Protein AF-A0A1C0S8A6-F1 (afdb_monomer)

Secondary structure (DSSP, 8-state):
--------PPPHHHHHHHHHHHHHHHHIIIIIHHHHHHS---HHHHHHHHHHHHHHHHHHHHHHHHHHHS-PPTTHHHHHHHHHTSTTHHHHHTHHHHH---

pLDDT: mean 88.94, std 15.55, range [37.69, 98.25]

Sequence (102 aa):
MSEQETRHQVSRLLRIAAIGEGTTLLLLVFVGVPLKHGFGIAEVTRWLGPLHGLAFLTYIWAVINELALRDQPRGWAGKAVLFSFLPGGTFWYFRRSITSGR

Mean predicted aligned error: 5.79 Å

Foldseek 3Di:
DDPPDPPLQQDPQLLVLLCQLLVLLLCCVVPQVCCCPVVVPNPSNVVSVVSNVVSLVSNLVSLVVRVVPDDDDPCLSVQCNVLSVPNCSSCVSCVPNNPPPD

Radius of gyration: 15.94 Å; Cα contacts (8 Å, |Δi|>4): 88; chains: 1; bounding box: 35×27×55 Å

Solvent-accessible surface area (backbone atoms only — not comparable to full-atom values): 5686 Å² total; per-residue (Å²): 132,84,83,74,72,83,70,84,71,68,53,71,65,36,45,53,23,42,50,48,23,34,49,32,44,38,44,34,60,75,46,17,48,49,33,32,74,76,68,67,43,49,66,56,34,67,54,35,50,60,52,25,51,53,27,43,53,51,25,51,52,29,51,52,51,47,56,74,76,39,97,65,63,91,62,47,65,59,47,55,56,58,26,59,76,38,81,54,27,33,50,65,77,37,45,72,62,62,69,63,81,124

Structure (mmCIF, N/CA/C/O backbone):
data_AF-A0A1C0S8A6-F1
#
_entry.id   AF-A0A1C0S8A6-F1
#
loop_
_atom_site.group_PDB
_atom_site.id
_atom_site.type_symbol
_atom_site.label_atom_id
_atom_site.label_alt_id
_atom_site.label_comp_id
_atom_site.label_asym_id
_atom_site.label_entity_id
_atom_site.label_seq_id
_atom_site.pdbx_PDB_ins_code
_atom_site.Cartn_x
_atom_site.Cartn_y
_atom_site.Cartn_z
_atom_site.occupancy
_atom_site.B_iso_or_equiv
_atom_site.auth_seq_id
_atom_site.auth_comp_id
_atom_site.auth_asym_id
_atom_site.auth_atom_id
_atom_site.pdbx_PDB_model_num
ATOM 1 N N . MET A 1 1 ? 7.719 -16.551 -37.059 1.00 42.16 1 MET A N 1
ATOM 2 C CA . MET A 1 1 ? 8.567 -16.460 -35.853 1.00 42.16 1 MET A CA 1
ATOM 3 C C . MET A 1 1 ? 7.757 -15.674 -34.841 1.00 42.16 1 MET A C 1
ATOM 5 O O . MET A 1 1 ? 7.497 -14.510 -35.091 1.00 42.16 1 MET A O 1
ATOM 9 N N . SER A 1 2 ? 7.184 -16.356 -33.846 1.00 41.69 2 SER A N 1
ATOM 10 C CA . SER A 1 2 ? 6.205 -15.767 -32.925 1.00 41.69 2 SER A CA 1
ATOM 11 C C . SER A 1 2 ? 6.831 -14.576 -32.209 1.00 41.69 2 SER A C 1
ATOM 13 O O . SER A 1 2 ? 7.749 -14.763 -31.415 1.00 41.69 2 SER A O 1
ATOM 15 N N . GLU A 1 3 ? 6.311 -13.381 -32.473 1.00 47.44 3 GLU A N 1
ATOM 16 C CA . GLU A 1 3 ? 6.444 -12.206 -31.616 1.00 47.44 3 GLU A CA 1
ATOM 17 C C . GLU A 1 3 ? 5.771 -12.550 -30.284 1.00 47.44 3 GLU A C 1
ATOM 19 O O . GLU A 1 3 ? 4.596 -12.277 -30.059 1.00 47.44 3 GLU A O 1
ATOM 24 N N . GLN A 1 4 ? 6.482 -13.300 -29.443 1.00 43.41 4 GLN A N 1
ATOM 25 C CA . GLN A 1 4 ? 6.089 -13.606 -28.076 1.00 43.41 4 GLN A CA 1
ATOM 26 C C . GLN A 1 4 ? 6.116 -12.283 -27.315 1.00 43.41 4 GLN A C 1
ATOM 28 O O . GLN A 1 4 ? 7.132 -11.900 -26.745 1.00 43.41 4 GLN A O 1
ATOM 33 N N . GLU A 1 5 ? 5.004 -11.561 -27.432 1.00 43.72 5 GLU A N 1
ATOM 34 C CA . GLU A 1 5 ? 4.435 -10.596 -26.505 1.00 43.72 5 GLU A CA 1
ATOM 35 C C . GLU A 1 5 ? 5.258 -10.552 -25.210 1.00 43.72 5 GLU A C 1
ATOM 37 O O . GLU A 1 5 ? 5.092 -11.406 -24.336 1.00 43.72 5 GLU A O 1
ATOM 42 N N . THR A 1 6 ? 6.202 -9.606 -25.113 1.00 45.25 6 THR A N 1
ATOM 43 C CA . THR A 1 6 ? 7.037 -9.392 -23.923 1.00 45.25 6 THR A CA 1
ATOM 44 C C . THR A 1 6 ? 6.126 -8.931 -22.799 1.00 45.25 6 THR A C 1
ATOM 46 O O . THR A 1 6 ? 5.974 -7.746 -22.502 1.00 45.25 6 THR A O 1
ATOM 49 N N . ARG A 1 7 ? 5.420 -9.885 -22.205 1.00 51.97 7 ARG A N 1
ATOM 50 C CA . ARG A 1 7 ? 4.499 -9.670 -21.113 1.00 51.97 7 ARG A CA 1
ATOM 51 C C . ARG A 1 7 ? 5.387 -9.346 -19.936 1.00 51.97 7 ARG A C 1
ATOM 53 O O . ARG A 1 7 ? 5.936 -10.250 -19.312 1.00 51.97 7 ARG A O 1
ATOM 60 N N . HIS A 1 8 ? 5.579 -8.056 -19.681 1.00 55.88 8 HIS A N 1
ATOM 61 C CA . HIS A 1 8 ? 6.372 -7.590 -18.553 1.00 55.88 8 HIS A CA 1
ATOM 62 C C . HIS A 1 8 ? 5.616 -7.926 -17.269 1.00 55.88 8 HIS A C 1
ATOM 64 O O . HIS A 1 8 ? 4.837 -7.139 -16.733 1.00 55.88 8 HIS A O 1
ATOM 70 N N . GLN A 1 9 ? 5.707 -9.190 -16.863 1.00 74.31 9 GLN A N 1
ATOM 71 C CA . GLN A 1 9 ? 5.056 -9.683 -15.669 1.00 74.31 9 GLN A CA 1
ATOM 72 C C . GLN A 1 9 ? 5.818 -9.120 -14.483 1.00 74.31 9 GLN A C 1
ATOM 74 O O . GLN A 1 9 ? 7.006 -9.403 -14.323 1.00 74.31 9 GLN A O 1
ATOM 79 N N . VAL A 1 10 ? 5.122 -8.336 -13.664 1.00 85.88 10 VAL A N 1
ATOM 80 C CA . VAL A 1 10 ? 5.704 -7.793 -12.441 1.00 85.88 10 VAL A CA 1
ATOM 81 C C . VAL A 1 10 ? 6.067 -8.922 -11.476 1.00 85.88 10 VAL A C 1
ATOM 83 O O . VAL A 1 10 ? 5.394 -9.962 -11.452 1.00 85.88 10 VAL A O 1
ATOM 86 N N . SER A 1 11 ? 7.118 -8.743 -10.678 1.00 91.69 11 SER A N 1
ATOM 87 C CA . SER A 1 11 ? 7.584 -9.790 -9.765 1.00 91.69 11 SER A CA 1
ATOM 88 C C . SER A 1 11 ? 6.500 -10.270 -8.795 1.00 91.69 11 SER A C 1
ATOM 90 O O . SER A 1 11 ? 5.597 -9.536 -8.384 1.00 91.69 11 SER A O 1
ATOM 92 N N . ARG A 1 12 ? 6.605 -11.538 -8.375 1.00 91.19 12 ARG A N 1
ATOM 93 C CA . ARG A 1 12 ? 5.701 -12.121 -7.370 1.00 91.19 12 ARG A CA 1
ATOM 94 C C . ARG A 1 12 ? 5.732 -11.336 -6.058 1.00 91.19 12 ARG A C 1
ATOM 96 O O . ARG A 1 12 ? 4.682 -11.148 -5.451 1.00 91.19 12 ARG A O 1
ATOM 103 N N . LEU A 1 13 ? 6.914 -10.863 -5.663 1.00 93.00 13 LEU A N 1
ATOM 104 C CA . LEU A 1 13 ? 7.099 -10.012 -4.492 1.00 93.00 13 LEU A CA 1
ATOM 105 C C . LEU A 1 13 ? 6.264 -8.733 -4.612 1.00 93.00 13 LEU A C 1
ATOM 107 O O . LEU A 1 13 ? 5.464 -8.453 -3.722 1.00 93.00 13 LEU A O 1
ATOM 111 N N . LEU A 1 14 ? 6.384 -8.011 -5.731 1.00 95.00 14 LEU A N 1
ATOM 112 C CA . LEU A 1 14 ? 5.611 -6.795 -5.962 1.00 95.00 14 LEU A CA 1
ATOM 113 C C . LEU A 1 14 ? 4.104 -7.065 -5.993 1.00 95.00 14 LEU A C 1
ATOM 115 O O . LEU A 1 14 ? 3.346 -6.292 -5.421 1.00 95.00 14 LEU A O 1
ATOM 119 N N . ARG A 1 15 ? 3.651 -8.180 -6.580 1.00 94.06 15 ARG A N 1
ATOM 120 C CA . ARG A 1 15 ? 2.222 -8.555 -6.555 1.00 94.06 15 ARG A CA 1
ATOM 121 C C . ARG A 1 15 ? 1.707 -8.731 -5.130 1.00 94.06 15 ARG A C 1
ATOM 123 O O . ARG A 1 15 ? 0.659 -8.189 -4.799 1.00 94.06 15 ARG A O 1
ATOM 130 N N . ILE A 1 16 ? 2.428 -9.483 -4.299 1.00 95.38 16 ILE A N 1
ATOM 131 C CA . ILE A 1 16 ? 2.027 -9.738 -2.909 1.00 95.38 16 ILE A CA 1
ATOM 132 C C . ILE A 1 16 ? 2.040 -8.432 -2.111 1.00 95.38 16 ILE A C 1
ATOM 134 O O . ILE A 1 16 ? 1.069 -8.133 -1.418 1.00 95.38 16 ILE A O 1
ATOM 138 N N . ALA A 1 17 ? 3.099 -7.633 -2.252 1.00 96.88 17 ALA A N 1
ATOM 139 C CA . ALA A 1 17 ? 3.229 -6.367 -1.546 1.00 96.88 17 ALA A CA 1
ATOM 140 C C . ALA A 1 17 ? 2.147 -5.356 -1.965 1.00 96.88 17 ALA A C 1
ATOM 142 O O . ALA A 1 17 ? 1.534 -4.741 -1.101 1.00 96.88 17 ALA A O 1
ATOM 143 N N . ALA A 1 18 ? 1.844 -5.250 -3.263 1.00 96.38 18 ALA A N 1
ATOM 144 C CA . ALA A 1 18 ? 0.789 -4.385 -3.794 1.00 96.38 18 ALA A CA 1
ATOM 145 C C . ALA A 1 18 ? -0.608 -4.786 -3.291 1.00 96.38 18 ALA A C 1
ATOM 147 O O . ALA A 1 18 ? -1.418 -3.928 -2.948 1.00 96.38 18 ALA A O 1
ATOM 148 N N . ILE A 1 19 ? -0.898 -6.090 -3.208 1.00 96.38 19 ILE A N 1
ATOM 149 C CA . ILE A 1 19 ? -2.160 -6.577 -2.631 1.00 96.38 19 ILE A CA 1
ATOM 150 C C . ILE A 1 19 ? -2.224 -6.250 -1.136 1.00 96.38 19 ILE A C 1
ATOM 152 O O . ILE A 1 19 ? -3.258 -5.780 -0.663 1.00 96.38 19 ILE A O 1
ATOM 156 N N . GLY A 1 20 ? -1.144 -6.493 -0.390 1.00 97.31 20 GLY A N 1
ATOM 157 C CA . GLY A 1 20 ? -1.089 -6.233 1.050 1.00 97.31 20 GLY A CA 1
ATOM 158 C C . GLY A 1 20 ? -1.244 -4.750 1.389 1.00 97.31 20 GLY A C 1
ATOM 159 O O . GLY A 1 20 ? -2.094 -4.384 2.199 1.00 97.31 20 GLY A O 1
ATOM 160 N N . GLU A 1 21 ? -0.471 -3.887 0.735 1.00 97.88 21 GLU A N 1
ATOM 161 C CA . GLU A 1 21 ? -0.538 -2.430 0.892 1.00 97.88 21 GLU A CA 1
ATOM 162 C C . GLU A 1 21 ? -1.936 -1.906 0.540 1.00 97.88 21 GLU A C 1
ATOM 164 O O . GLU A 1 21 ? -2.594 -1.311 1.394 1.00 97.88 21 GLU A O 1
ATOM 169 N N . GLY A 1 22 ? -2.454 -2.245 -0.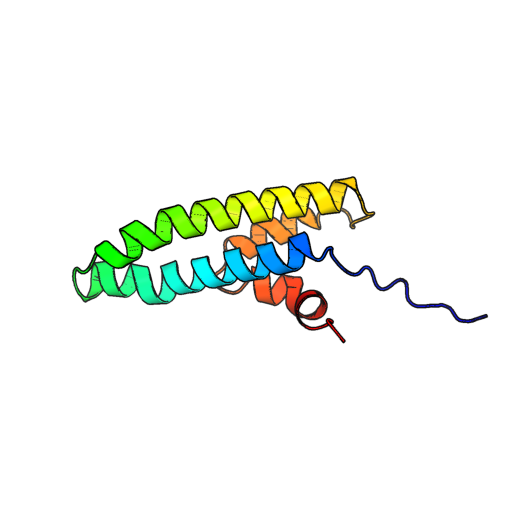645 1.00 96.81 22 GLY A N 1
ATOM 170 C CA . GLY A 1 22 ? -3.772 -1.787 -1.077 1.00 96.81 22 GLY A CA 1
ATOM 171 C C . GLY A 1 22 ? -4.898 -2.271 -0.160 1.00 96.81 22 GLY A C 1
ATOM 172 O O . GLY A 1 22 ? -5.813 -1.511 0.156 1.00 96.81 22 GLY A O 1
ATOM 173 N N . THR A 1 23 ? -4.835 -3.519 0.316 1.00 97.62 23 THR A N 1
ATOM 174 C CA . THR A 1 23 ? -5.844 -4.069 1.240 1.00 97.62 23 THR A CA 1
ATOM 175 C C . THR A 1 23 ? -5.788 -3.367 2.592 1.00 97.62 23 THR A C 1
ATOM 177 O O . THR A 1 23 ? -6.822 -2.964 3.120 1.00 97.62 23 THR A O 1
ATOM 180 N N . THR A 1 24 ? -4.590 -3.191 3.155 1.00 97.56 24 THR A N 1
ATOM 181 C CA . THR A 1 24 ? -4.421 -2.528 4.457 1.00 97.56 24 THR A CA 1
ATOM 182 C C . THR A 1 24 ? -4.837 -1.061 4.405 1.00 97.56 24 THR A C 1
ATOM 184 O O . THR A 1 24 ? -5.470 -0.600 5.352 1.00 97.56 24 THR A O 1
ATOM 187 N N . LEU A 1 25 ? -4.593 -0.356 3.294 1.00 97.75 25 LEU A N 1
ATOM 188 C CA . LEU A 1 25 ? -5.077 1.010 3.086 1.00 97.75 25 LEU A CA 1
ATOM 189 C C . LEU A 1 25 ? -6.607 1.072 3.021 1.00 97.75 25 LEU A C 1
ATOM 191 O O . LEU A 1 25 ? -7.217 1.907 3.688 1.00 97.75 25 LEU A O 1
ATOM 195 N N . LEU A 1 26 ? -7.240 0.178 2.250 1.0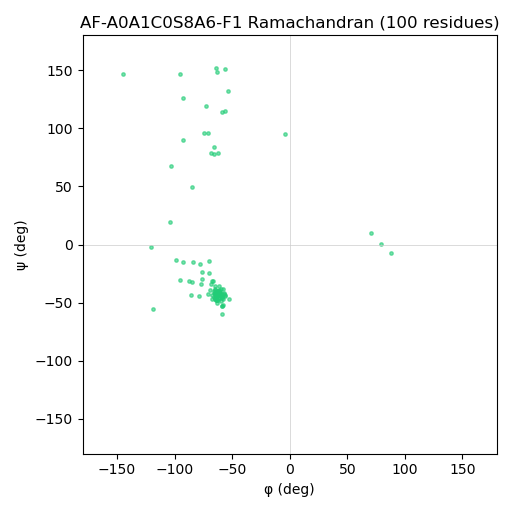0 97.88 26 LEU A N 1
ATOM 196 C CA . LEU A 1 26 ? -8.703 0.105 2.171 1.00 97.88 26 LEU A CA 1
ATOM 197 C C . LEU A 1 26 ? -9.319 -0.174 3.545 1.00 97.88 26 LEU A C 1
ATOM 199 O O . LEU A 1 26 ? -10.267 0.505 3.931 1.00 97.88 26 LEU A O 1
ATOM 203 N N . LEU A 1 27 ? -8.768 -1.123 4.304 1.00 97.56 27 LEU A N 1
ATOM 204 C CA . LEU A 1 27 ? -9.227 -1.402 5.666 1.00 97.56 27 LEU A CA 1
ATOM 205 C C . LEU A 1 27 ? -9.019 -0.195 6.584 1.00 97.56 27 LEU A C 1
ATOM 207 O O . LEU A 1 27 ? -9.914 0.159 7.348 1.00 97.56 27 LEU A O 1
ATOM 211 N N . LEU A 1 28 ? -7.871 0.476 6.507 1.00 96.56 28 LEU A N 1
ATOM 212 C CA . LEU A 1 28 ? -7.595 1.645 7.336 1.00 96.56 28 LEU A CA 1
ATOM 213 C C . LEU A 1 28 ? -8.603 2.773 7.065 1.00 96.56 28 LEU A C 1
ATOM 215 O O . LEU A 1 28 ? -9.163 3.327 8.009 1.00 96.56 28 LEU A O 1
ATOM 219 N N . VAL A 1 29 ? -8.877 3.073 5.793 1.00 97.12 29 VAL A N 1
ATOM 220 C CA . VAL A 1 29 ? -9.747 4.187 5.382 1.00 97.12 29 VAL A CA 1
ATOM 221 C C . VAL A 1 29 ? -11.231 3.859 5.522 1.00 97.12 29 VAL A C 1
ATOM 223 O O . VAL 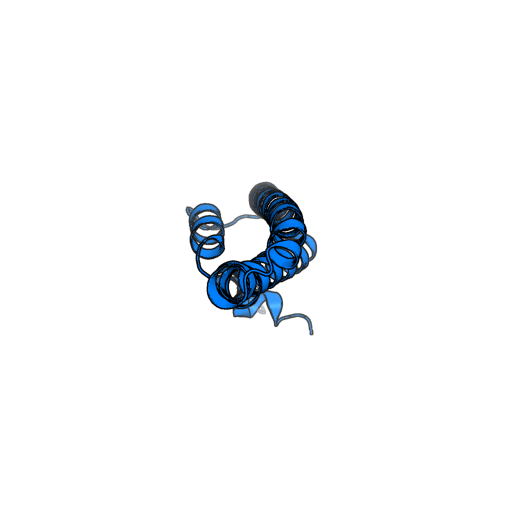A 1 29 ? -11.978 4.691 6.024 1.00 97.12 29 VAL A O 1
ATOM 226 N N . PHE A 1 30 ? -11.680 2.673 5.107 1.00 97.31 30 PHE A N 1
ATOM 227 C CA . PHE A 1 30 ? -13.108 2.322 5.102 1.00 97.31 30 PHE A CA 1
ATOM 228 C C . PHE A 1 30 ? -13.583 1.619 6.377 1.00 97.31 30 PHE A C 1
ATOM 230 O O . PHE A 1 30 ? -14.786 1.548 6.607 1.00 97.31 30 PHE A O 1
ATOM 237 N N . VAL A 1 31 ? -12.672 1.122 7.219 1.00 96.25 31 VAL A N 1
ATOM 238 C CA . VAL A 1 31 ? -13.020 0.477 8.497 1.00 96.25 31 VAL A CA 1
ATOM 239 C C . VAL A 1 31 ? -12.417 1.242 9.670 1.00 96.25 31 VAL A C 1
ATOM 241 O O . VAL A 1 31 ? -13.149 1.686 10.552 1.00 96.25 31 VAL A O 1
ATOM 244 N N . GLY A 1 32 ? -11.100 1.460 9.672 1.00 96.19 32 GLY A N 1
ATOM 245 C CA . GLY A 1 32 ? -10.400 2.124 10.776 1.00 96.19 32 GLY A CA 1
ATOM 246 C C . GLY A 1 32 ? -10.915 3.539 11.056 1.00 96.19 32 GLY A C 1
ATOM 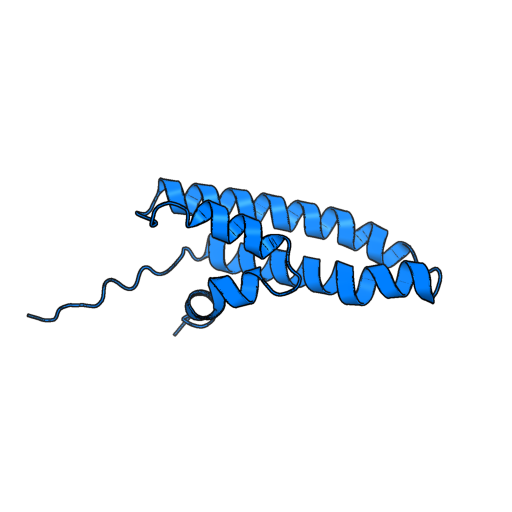247 O O . GLY A 1 32 ? -11.303 3.843 12.186 1.00 96.19 32 GLY A O 1
ATOM 248 N N . VAL A 1 33 ? -10.965 4.393 10.029 1.00 96.62 33 VAL A N 1
ATOM 249 C CA . VAL A 1 33 ? -11.379 5.800 10.166 1.00 96.62 33 VAL A CA 1
ATOM 250 C C . VAL A 1 33 ? -12.849 5.945 10.601 1.00 96.62 33 VAL A C 1
ATOM 252 O O . VAL A 1 33 ? -13.073 6.687 11.567 1.00 96.62 33 VAL A O 1
ATOM 255 N N . PRO A 1 34 ? -13.837 5.249 9.994 1.00 96.19 34 PRO A N 1
ATOM 256 C CA . PRO A 1 34 ? -15.229 5.301 10.441 1.00 96.19 34 PRO A CA 1
ATOM 257 C C . PRO A 1 34 ? -15.429 4.767 11.857 1.00 96.19 34 PRO A C 1
ATOM 259 O O . PRO A 1 34 ? -16.156 5.380 12.632 1.00 96.19 34 PRO A O 1
ATOM 262 N N . LEU A 1 35 ? -14.754 3.679 12.242 1.00 96.50 35 LEU A N 1
ATOM 263 C CA . LEU A 1 35 ? -14.844 3.158 13.610 1.00 96.50 35 LEU A CA 1
ATOM 264 C C . LEU A 1 35 ? -14.271 4.137 14.636 1.00 96.50 35 LEU A C 1
ATOM 266 O O . LEU A 1 35 ? -14.887 4.365 15.678 1.00 96.50 35 LEU A O 1
ATOM 270 N N . LYS A 1 36 ? -13.138 4.773 14.323 1.00 95.75 36 LYS A N 1
ATOM 271 C CA . LYS A 1 36 ? -12.504 5.750 15.214 1.00 95.75 36 LYS A CA 1
ATOM 272 C C . LYS A 1 36 ? -13.375 6.988 15.435 1.00 95.75 36 LYS A C 1
ATOM 274 O O . LYS A 1 36 ? -13.526 7.406 16.577 1.00 95.75 36 LYS A O 1
ATOM 279 N N . HIS A 1 37 ? -13.922 7.577 14.371 1.00 95.44 37 HIS A N 1
ATOM 280 C CA . HIS A 1 37 ? -14.619 8.869 14.461 1.00 95.44 37 HIS A CA 1
ATOM 281 C C . HIS A 1 37 ? -16.140 8.740 14.612 1.00 95.44 37 HIS A C 1
ATOM 283 O O . HIS A 1 37 ? -16.749 9.595 15.242 1.00 95.44 37 HIS A O 1
ATOM 289 N N . GLY A 1 38 ? -16.753 7.689 14.061 1.00 95.88 38 GLY A N 1
ATOM 290 C CA . GLY A 1 38 ? -18.197 7.449 14.145 1.00 95.88 38 GLY A CA 1
ATOM 291 C C . GLY A 1 38 ? -18.624 6.662 15.384 1.00 95.88 38 GLY A C 1
ATOM 292 O O . GLY A 1 38 ? -19.712 6.888 15.898 1.00 95.88 38 GLY A O 1
ATOM 293 N N . PHE A 1 39 ? -17.763 5.767 15.883 1.00 93.56 39 PHE A N 1
ATOM 294 C CA . PHE A 1 39 ? -18.083 4.880 17.011 1.00 93.56 39 PHE A CA 1
ATOM 295 C C . PHE A 1 39 ? -17.141 5.046 18.215 1.00 93.56 39 PHE A C 1
ATOM 297 O O . PHE A 1 39 ? -17.318 4.372 19.225 1.00 93.56 39 PHE A O 1
ATOM 304 N N . GLY A 1 40 ? -16.130 5.919 18.127 1.00 93.94 40 GLY A N 1
ATOM 305 C CA . GLY A 1 40 ? -15.150 6.134 19.199 1.00 93.94 40 GLY A CA 1
ATOM 306 C C . GLY A 1 40 ? -14.171 4.969 19.412 1.00 93.94 40 GLY A C 1
ATOM 307 O O . GLY A 1 40 ? -13.421 4.964 20.386 1.00 93.94 40 GLY A O 1
ATOM 308 N N . ILE A 1 41 ? -14.140 3.980 18.512 1.00 93.81 41 ILE A N 1
ATOM 309 C CA . ILE A 1 41 ? -13.313 2.774 18.641 1.00 93.81 41 ILE A CA 1
ATOM 310 C C . ILE A 1 41 ? -11.976 2.997 17.926 1.00 93.81 41 ILE A C 1
ATOM 312 O O . ILE A 1 41 ? -11.813 2.703 16.740 1.00 93.81 41 ILE A O 1
ATOM 316 N N . ALA A 1 42 ? -10.987 3.518 18.654 1.00 94.31 42 ALA A N 1
ATOM 317 C CA . ALA A 1 42 ? -9.658 3.800 18.102 1.00 94.31 42 ALA A CA 1
ATOM 318 C C . ALA A 1 42 ? -8.758 2.555 17.950 1.00 94.31 42 ALA A C 1
ATOM 320 O O . ALA A 1 42 ? -7.777 2.608 17.205 1.00 94.31 42 ALA A O 1
ATOM 321 N N . GLU A 1 43 ? -9.093 1.441 18.613 1.00 95.44 43 GLU A N 1
ATOM 322 C CA . GLU A 1 43 ? -8.267 0.224 18.672 1.00 95.44 43 GLU A CA 1
ATOM 323 C C . GLU A 1 43 ? -7.952 -0.331 17.273 1.00 95.44 43 GLU A C 1
ATOM 325 O O . GLU A 1 43 ? -6.807 -0.651 16.964 1.00 95.44 43 GLU A O 1
ATOM 330 N N . VAL A 1 44 ? -8.936 -0.342 16.369 1.00 94.06 44 VAL A N 1
ATOM 331 C CA . VAL A 1 44 ? -8.751 -0.845 14.998 1.00 94.06 44 VAL A CA 1
ATOM 332 C C . VAL A 1 44 ? -7.719 -0.015 14.230 1.00 94.06 44 VAL A C 1
ATOM 334 O O . VAL A 1 44 ? -6.829 -0.570 13.591 1.00 94.06 44 VAL A O 1
ATOM 337 N N . THR A 1 45 ? -7.774 1.316 14.335 1.00 95.00 45 THR A N 1
ATOM 338 C CA . THR A 1 45 ? -6.787 2.202 13.690 1.00 95.00 45 THR A CA 1
ATOM 339 C C . THR A 1 45 ? -5.403 2.063 14.329 1.00 95.00 45 THR A C 1
ATOM 341 O O . THR A 1 45 ? -4.397 2.139 13.624 1.00 95.00 45 THR A O 1
ATOM 344 N N . ARG A 1 46 ? -5.333 1.824 15.647 1.00 96.06 46 ARG A N 1
ATOM 345 C CA . ARG A 1 46 ? -4.073 1.629 16.382 1.00 96.06 46 ARG A CA 1
ATOM 346 C C . ARG A 1 46 ? -3.287 0.418 15.874 1.00 96.06 46 ARG A C 1
ATOM 348 O O . ARG A 1 46 ? -2.065 0.496 15.812 1.00 96.06 46 ARG A O 1
ATOM 355 N N . TRP A 1 47 ? -3.971 -0.656 15.478 1.00 96.94 47 TRP A N 1
ATOM 356 C CA . TRP A 1 47 ? -3.341 -1.835 14.871 1.00 96.94 47 TRP A CA 1
ATOM 357 C C . TRP A 1 47 ? -3.150 -1.699 13.357 1.00 96.94 47 TRP A C 1
ATOM 359 O O . TRP A 1 47 ? -2.076 -2.013 12.842 1.00 96.94 47 TRP A O 1
ATOM 369 N N . LEU A 1 48 ? -4.160 -1.198 12.635 1.00 95.81 48 LEU A N 1
ATOM 370 C CA . LEU A 1 48 ? -4.092 -1.062 11.176 1.00 95.81 48 LEU A CA 1
ATOM 371 C C . LEU A 1 48 ? -3.057 -0.032 10.717 1.00 95.81 48 LEU A C 1
ATOM 373 O O . LEU A 1 48 ? -2.475 -0.221 9.656 1.00 95.81 48 LEU A O 1
ATOM 377 N N . GLY A 1 49 ? -2.802 1.031 11.485 1.00 95.75 49 GLY A N 1
ATOM 378 C CA . GLY A 1 49 ? -1.825 2.064 11.127 1.00 95.75 49 GLY A CA 1
ATOM 379 C C . GLY A 1 49 ? -0.407 1.503 10.944 1.00 95.75 49 GLY A C 1
ATOM 380 O O . GLY A 1 49 ? 0.129 1.582 9.838 1.00 95.75 49 GLY A O 1
ATOM 381 N N . PRO A 1 50 ? 0.197 0.885 11.977 1.00 98.06 50 PRO A N 1
ATOM 382 C CA . PRO A 1 50 ? 1.501 0.231 11.859 1.00 98.06 50 PRO A CA 1
ATOM 383 C C . PRO A 1 50 ? 1.520 -0.906 10.831 1.00 98.06 50 PRO A C 1
ATOM 385 O O . PRO A 1 50 ? 2.493 -1.039 10.090 1.00 98.06 50 PRO A O 1
ATOM 388 N N . LEU A 1 51 ? 0.442 -1.698 10.747 1.00 97.62 51 LEU A N 1
ATOM 389 C CA . LEU A 1 51 ? 0.329 -2.781 9.768 1.00 97.62 51 LEU A CA 1
ATOM 390 C C . LEU A 1 51 ? 0.376 -2.250 8.328 1.00 97.62 51 LEU A C 1
ATOM 392 O O . LEU A 1 51 ? 1.115 -2.779 7.498 1.00 97.62 51 LEU A O 1
ATOM 396 N N . HIS A 1 52 ? -0.373 -1.184 8.045 1.00 97.56 52 HIS A N 1
ATOM 397 C CA . HIS A 1 52 ? -0.348 -0.509 6.753 1.00 97.56 52 HIS A CA 1
ATOM 398 C C . HIS A 1 52 ? 1.021 0.118 6.480 1.00 97.56 52 HIS A C 1
ATOM 400 O O . HIS A 1 52 ? 1.562 -0.075 5.398 1.00 97.56 52 HIS A O 1
ATOM 406 N N . GLY A 1 53 ? 1.629 0.794 7.461 1.00 97.44 53 GLY A N 1
ATOM 407 C CA . GLY A 1 53 ? 2.969 1.368 7.313 1.00 97.44 53 GLY A CA 1
ATOM 408 C C . GLY A 1 53 ? 4.022 0.326 6.922 1.00 97.44 53 GLY A C 1
ATOM 409 O O . GLY A 1 53 ? 4.800 0.547 5.995 1.00 97.44 53 GLY A O 1
ATOM 410 N N . LEU A 1 54 ? 4.010 -0.847 7.562 1.00 98.25 54 LEU A N 1
ATOM 411 C CA . LEU A 1 54 ? 4.901 -1.956 7.208 1.00 98.25 54 LEU A CA 1
ATOM 412 C C . LEU A 1 54 ? 4.615 -2.500 5.799 1.00 98.25 54 LEU A C 1
ATOM 414 O O . LEU A 1 54 ? 5.550 -2.755 5.033 1.00 98.25 54 LEU A O 1
ATOM 418 N N . ALA A 1 55 ? 3.338 -2.658 5.441 1.00 97.81 55 ALA A N 1
ATOM 419 C CA . ALA A 1 55 ? 2.937 -3.096 4.105 1.00 97.81 55 ALA A CA 1
ATOM 420 C C . ALA A 1 55 ? 3.379 -2.092 3.027 1.00 97.81 55 ALA A C 1
ATOM 422 O O . ALA A 1 55 ? 3.924 -2.498 2.001 1.00 97.81 55 ALA A O 1
ATOM 423 N N . PHE A 1 56 ? 3.233 -0.792 3.292 1.00 97.94 56 PHE A N 1
ATOM 424 C CA . PHE A 1 56 ? 3.662 0.291 2.414 1.00 97.94 56 PHE A CA 1
ATOM 425 C C . PHE A 1 56 ? 5.179 0.297 2.214 1.00 97.94 56 PHE A C 1
ATOM 427 O O . PHE A 1 56 ? 5.643 0.308 1.078 1.00 97.94 56 PHE A O 1
ATOM 434 N N . LEU A 1 57 ? 5.976 0.196 3.282 1.00 98.19 57 LEU A N 1
ATOM 435 C CA . LEU A 1 57 ? 7.438 0.108 3.160 1.00 98.19 57 LEU A CA 1
ATOM 436 C C . LEU A 1 57 ? 7.879 -1.131 2.368 1.00 98.19 57 LEU A C 1
ATOM 438 O O . LEU A 1 57 ? 8.752 -1.036 1.506 1.00 98.19 57 LEU A O 1
ATOM 442 N N . THR A 1 58 ? 7.239 -2.277 2.613 1.00 97.94 58 THR A N 1
ATOM 443 C CA . THR A 1 58 ? 7.489 -3.514 1.854 1.00 97.94 58 THR A CA 1
ATOM 444 C C . THR A 1 58 ? 7.154 -3.336 0.371 1.00 97.94 58 THR A C 1
ATOM 446 O O . THR A 1 58 ? 7.905 -3.781 -0.497 1.00 97.94 58 THR A O 1
ATOM 449 N N . TYR A 1 59 ? 6.052 -2.649 0.068 1.00 97.94 59 TYR A N 1
ATOM 450 C CA . TYR A 1 59 ? 5.652 -2.306 -1.292 1.00 97.94 59 TYR A CA 1
ATOM 451 C C . TYR A 1 59 ? 6.650 -1.366 -1.974 1.00 97.94 59 TYR A C 1
ATOM 453 O O . TYR A 1 59 ? 7.085 -1.665 -3.084 1.00 97.94 59 TYR A O 1
ATOM 461 N N . ILE A 1 60 ? 7.091 -0.296 -1.307 1.00 98.19 60 ILE A N 1
ATOM 462 C CA . ILE A 1 60 ? 8.114 0.617 -1.838 1.00 98.19 60 ILE A CA 1
ATOM 463 C C . ILE A 1 60 ? 9.411 -0.135 -2.132 1.00 98.19 60 ILE A C 1
ATOM 465 O O . ILE A 1 60 ? 9.975 0.007 -3.217 1.00 98.19 60 ILE A O 1
ATOM 469 N N . TRP A 1 61 ? 9.860 -0.988 -1.211 1.00 98.00 61 TRP A N 1
ATOM 470 C CA . TRP A 1 61 ? 11.034 -1.824 -1.438 1.00 98.00 61 TRP A CA 1
ATOM 471 C C . TRP A 1 61 ? 10.854 -2.739 -2.657 1.00 98.00 61 TRP A C 1
ATOM 473 O O . TRP A 1 61 ? 11.755 -2.830 -3.492 1.00 98.00 61 TRP A O 1
ATOM 483 N N . ALA A 1 62 ? 9.684 -3.359 -2.824 1.00 96.75 62 ALA A N 1
ATOM 484 C CA . ALA A 1 62 ? 9.383 -4.182 -3.994 1.00 96.75 62 ALA A CA 1
ATOM 485 C C . ALA A 1 62 ? 9.356 -3.373 -5.306 1.00 96.75 62 ALA A C 1
ATOM 487 O O . ALA A 1 62 ? 9.862 -3.853 -6.317 1.00 96.75 62 ALA A O 1
ATOM 488 N N . VAL A 1 63 ? 8.831 -2.142 -5.298 1.00 96.19 63 VAL A N 1
ATOM 489 C CA . VAL A 1 63 ? 8.849 -1.218 -6.451 1.00 96.19 63 VAL A CA 1
ATOM 490 C C . VAL A 1 63 ? 10.284 -0.852 -6.839 1.00 96.19 63 VAL A C 1
ATOM 492 O O . VAL A 1 63 ? 10.615 -0.856 -8.023 1.00 96.19 63 VAL A O 1
ATOM 495 N N . ILE A 1 64 ? 11.149 -0.577 -5.857 1.00 96.25 64 ILE A N 1
ATOM 496 C CA . ILE A 1 64 ? 12.573 -0.290 -6.091 1.00 96.25 64 ILE A CA 1
ATOM 497 C C . ILE A 1 64 ? 13.282 -1.520 -6.672 1.00 96.25 64 ILE A C 1
ATOM 499 O O . ILE A 1 64 ? 14.010 -1.392 -7.653 1.00 96.25 64 ILE A O 1
ATOM 503 N N . ASN A 1 65 ? 13.045 -2.714 -6.114 1.00 95.12 65 ASN A N 1
ATOM 504 C CA . ASN A 1 65 ? 13.609 -3.963 -6.643 1.00 95.12 65 ASN A CA 1
ATOM 505 C C . ASN A 1 65 ? 13.151 -4.226 -8.080 1.00 95.12 65 ASN A C 1
ATOM 507 O O . ASN A 1 65 ? 13.951 -4.639 -8.914 1.00 95.12 65 ASN A O 1
ATOM 511 N N . GLU A 1 66 ? 11.880 -3.964 -8.384 1.00 94.50 66 GLU A N 1
ATOM 512 C CA . GLU A 1 66 ? 11.352 -4.096 -9.739 1.00 94.50 66 GLU A CA 1
ATOM 513 C C . GLU A 1 66 ? 12.080 -3.156 -10.705 1.00 94.50 66 GLU A C 1
ATOM 515 O O . GLU A 1 66 ? 12.472 -3.586 -11.782 1.00 94.50 66 GLU A O 1
ATOM 520 N N . LEU A 1 67 ? 12.318 -1.904 -10.308 1.00 93.31 67 LEU A N 1
ATOM 521 C CA . LEU A 1 67 ? 13.038 -0.926 -11.126 1.00 93.31 67 LEU A CA 1
ATOM 522 C C . LEU A 1 67 ? 14.523 -1.280 -11.311 1.00 93.31 67 LEU A C 1
ATOM 524 O O . LEU A 1 67 ? 15.103 -0.960 -12.342 1.00 93.31 67 LEU A O 1
ATOM 528 N N . ALA A 1 68 ? 15.136 -1.927 -10.317 1.00 93.06 68 ALA A N 1
ATOM 529 C CA . ALA A 1 68 ? 16.538 -2.337 -10.365 1.00 93.06 68 ALA A CA 1
ATOM 530 C C . ALA A 1 68 ? 16.769 -3.592 -11.221 1.00 93.06 68 ALA A C 1
ATOM 532 O O . ALA A 1 68 ? 17.820 -3.734 -11.839 1.00 93.06 68 ALA A O 1
ATOM 533 N N . LEU A 1 69 ? 15.806 -4.518 -11.238 1.00 90.44 69 LEU A N 1
ATOM 534 C CA . LEU A 1 69 ? 15.949 -5.823 -11.891 1.00 90.44 69 LEU A CA 1
ATOM 535 C C . LEU A 1 69 ? 15.320 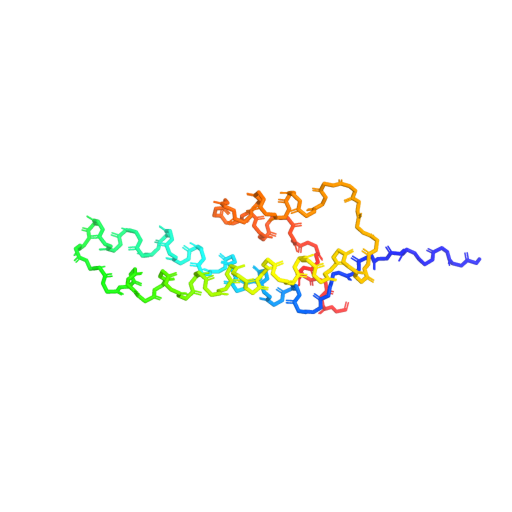-5.878 -13.287 1.00 90.44 69 LEU A C 1
ATOM 537 O O . LEU A 1 69 ? 15.524 -6.857 -14.007 1.00 90.44 69 LEU A O 1
ATOM 541 N N . ARG A 1 70 ? 14.495 -4.892 -13.654 1.00 87.88 70 ARG A N 1
ATOM 542 C CA . ARG A 1 70 ? 13.674 -4.913 -14.869 1.00 87.88 70 ARG A CA 1
ATOM 543 C C . ARG A 1 70 ? 13.549 -3.528 -15.489 1.00 87.88 70 ARG A C 1
ATOM 545 O O . ARG A 1 70 ? 13.391 -2.533 -14.789 1.00 87.88 70 ARG A O 1
ATOM 552 N N . ASP A 1 71 ? 13.470 -3.496 -16.817 1.00 87.88 71 ASP A N 1
ATOM 553 C CA . ASP A 1 71 ? 13.253 -2.257 -17.565 1.00 87.88 71 ASP A CA 1
ATOM 554 C C . ASP A 1 71 ? 11.806 -1.784 -17.456 1.00 87.88 71 ASP A C 1
ATOM 556 O O . ASP A 1 71 ? 10.927 -2.229 -18.195 1.00 87.88 71 ASP A O 1
ATOM 560 N N . GLN A 1 72 ? 11.546 -0.879 -16.518 1.00 88.00 72 GLN A N 1
ATOM 561 C CA . GLN A 1 72 ? 10.259 -0.202 -16.403 1.00 88.00 72 GLN A CA 1
ATOM 562 C C . GLN A 1 72 ? 10.295 1.153 -17.125 1.00 88.00 72 GLN A C 1
ATOM 564 O O . GLN A 1 72 ? 11.325 1.833 -17.133 1.00 88.00 72 GLN A O 1
ATOM 569 N N . PRO A 1 73 ? 9.174 1.599 -17.719 1.00 89.88 73 PRO A N 1
ATOM 570 C CA . PRO A 1 73 ? 9.135 2.883 -18.398 1.00 89.88 73 PRO A CA 1
ATOM 571 C C . PRO A 1 73 ? 9.369 4.042 -17.421 1.00 89.88 73 PRO A C 1
ATOM 573 O O . PRO A 1 73 ? 9.026 3.980 -16.236 1.00 89.88 73 PRO A O 1
ATOM 576 N N . ARG A 1 74 ? 9.916 5.150 -17.935 1.00 89.75 74 ARG A N 1
ATOM 577 C CA . ARG A 1 74 ? 10.150 6.366 -17.141 1.00 89.75 74 ARG A CA 1
ATOM 578 C C . ARG A 1 74 ? 8.856 6.817 -16.455 1.00 89.75 74 ARG A C 1
ATOM 580 O O . ARG A 1 74 ? 7.797 6.893 -17.074 1.00 89.75 74 ARG A O 1
ATOM 587 N N . GLY A 1 75 ? 8.948 7.106 -15.158 1.00 90.94 75 GLY A N 1
ATOM 588 C CA . GLY A 1 75 ? 7.806 7.517 -14.337 1.00 90.94 75 GLY A CA 1
ATOM 589 C C . GLY A 1 75 ? 6.893 6.379 -13.864 1.00 90.94 75 GLY A C 1
ATOM 590 O O . GLY A 1 75 ? 5.942 6.659 -13.138 1.00 90.94 75 GLY A O 1
ATOM 591 N N . TRP A 1 76 ? 7.166 5.113 -14.205 1.00 93.94 76 TRP A N 1
ATOM 592 C CA . TRP A 1 76 ? 6.389 3.965 -13.715 1.00 93.94 76 TRP A CA 1
ATOM 593 C C . TRP A 1 76 ? 6.384 3.876 -12.186 1.00 93.94 76 TRP A C 1
ATOM 595 O O . TRP A 1 76 ? 5.319 3.760 -11.587 1.00 93.94 76 TRP A O 1
ATOM 605 N N . ALA A 1 77 ? 7.549 4.012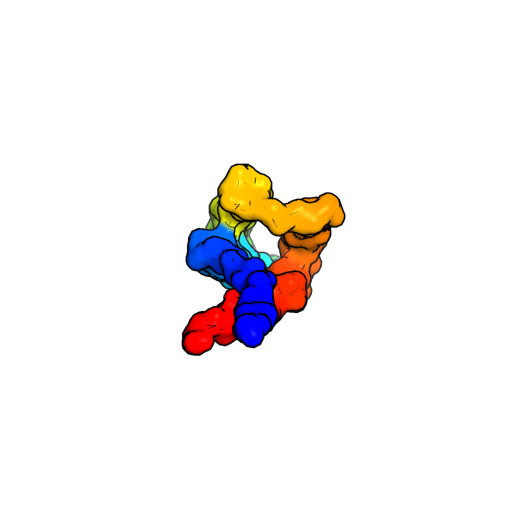 -11.545 1.00 94.50 77 ALA A N 1
ATOM 606 C CA . ALA A 1 77 ? 7.648 3.984 -10.086 1.00 94.50 77 ALA A CA 1
ATOM 607 C C . ALA A 1 77 ? 6.927 5.183 -9.449 1.00 94.50 77 ALA A C 1
ATOM 609 O O . ALA A 1 77 ? 6.200 5.022 -8.477 1.00 94.50 77 ALA A O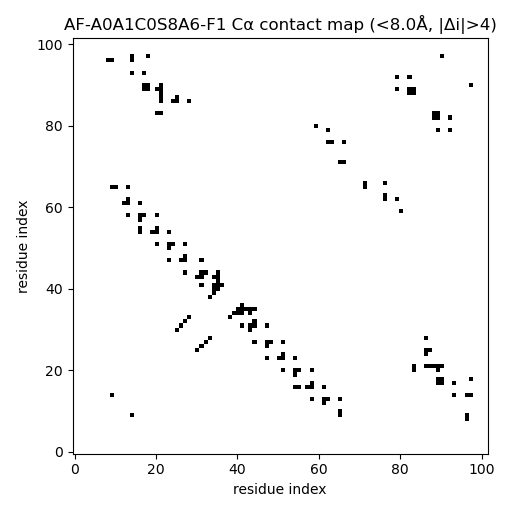 1
ATOM 610 N N . GLY A 1 78 ? 7.049 6.375 -10.046 1.00 96.31 78 GLY A N 1
ATOM 611 C CA . GLY A 1 78 ? 6.335 7.568 -9.582 1.00 96.31 78 GLY A CA 1
ATOM 612 C C . GLY A 1 78 ? 4.815 7.393 -9.628 1.00 96.31 78 GLY A C 1
ATOM 613 O O . GLY A 1 78 ? 4.133 7.720 -8.663 1.00 96.31 78 GLY A O 1
ATOM 614 N N . LYS A 1 79 ? 4.284 6.801 -10.706 1.00 95.19 79 LYS A N 1
ATOM 615 C CA . LYS A 1 79 ? 2.863 6.433 -10.795 1.00 95.19 79 LYS A CA 1
ATOM 616 C C . LYS A 1 79 ? 2.498 5.372 -9.758 1.00 95.19 79 LYS A C 1
ATOM 618 O O . LYS A 1 79 ? 1.494 5.541 -9.080 1.00 95.19 79 LYS A O 1
ATOM 623 N N . ALA A 1 80 ? 3.312 4.330 -9.591 1.00 95.56 80 ALA A N 1
ATOM 624 C CA . ALA A 1 80 ? 3.076 3.272 -8.607 1.00 95.56 80 ALA A CA 1
ATOM 625 C C . ALA A 1 80 ? 2.940 3.834 -7.180 1.00 95.56 80 ALA A C 1
ATOM 627 O O . ALA A 1 80 ? 2.023 3.458 -6.453 1.00 95.56 80 ALA A O 1
ATOM 628 N N . VAL A 1 81 ? 3.812 4.772 -6.804 1.00 96.56 81 VAL A N 1
ATOM 629 C CA . VAL A 1 81 ? 3.770 5.454 -5.502 1.00 96.56 81 VAL A CA 1
ATOM 630 C C . VAL A 1 81 ? 2.583 6.417 -5.408 1.00 96.56 81 VAL A C 1
ATOM 632 O O . VAL A 1 81 ? 1.877 6.438 -4.404 1.00 96.56 81 VAL A O 1
ATOM 635 N N . LEU A 1 82 ? 2.306 7.185 -6.463 1.00 97.44 82 LEU A N 1
ATOM 636 C CA . LEU A 1 82 ? 1.157 8.093 -6.492 1.00 97.44 82 LEU A CA 1
ATOM 637 C C . LEU A 1 82 ? -0.166 7.337 -6.292 1.00 97.44 82 LEU A C 1
ATOM 639 O O . LEU A 1 82 ? -1.002 7.749 -5.493 1.00 97.44 82 LEU A O 1
ATOM 643 N N . PHE A 1 83 ? -0.339 6.210 -6.984 1.00 96.69 83 PHE A N 1
ATOM 644 C CA . PHE A 1 83 ? -1.540 5.387 -6.879 1.00 96.69 83 PHE A CA 1
ATOM 645 C C . PHE A 1 83 ? -1.667 4.669 -5.529 1.00 96.69 83 PHE A C 1
ATOM 647 O O . PHE A 1 83 ? -2.797 4.409 -5.125 1.00 96.69 83 PHE A O 1
ATOM 654 N N . SER A 1 84 ? -0.575 4.419 -4.798 1.00 95.69 84 SER A N 1
ATOM 655 C CA . SER A 1 84 ? -0.663 3.867 -3.434 1.00 95.69 84 SER A CA 1
ATOM 656 C C . SER A 1 84 ? -1.213 4.839 -2.391 1.00 95.69 84 SER A C 1
ATOM 658 O O . SER A 1 84 ? -1.640 4.408 -1.334 1.00 95.69 84 SER A O 1
ATOM 660 N N . PHE A 1 85 ? -1.296 6.143 -2.670 1.00 95.19 85 PHE A N 1
ATOM 661 C CA . PHE A 1 85 ? -1.973 7.075 -1.753 1.00 95.19 85 PHE A CA 1
ATOM 662 C C . PHE A 1 85 ? -3.491 7.132 -1.952 1.00 95.19 85 PHE A C 1
ATOM 664 O O . PHE A 1 85 ? -4.213 7.656 -1.104 1.00 95.19 85 PHE A O 1
ATOM 671 N N . LEU A 1 86 ? -3.988 6.615 -3.075 1.00 96.00 86 LEU A N 1
ATOM 672 C CA . LEU A 1 86 ? -5.408 6.609 -3.391 1.00 96.00 86 LEU A CA 1
ATOM 673 C C . LEU A 1 86 ? -6.023 5.290 -2.902 1.00 96.00 86 LEU A C 1
ATOM 675 O O . LEU A 1 86 ? -5.554 4.227 -3.315 1.00 96.00 86 LEU A O 1
ATOM 679 N N . PRO A 1 87 ? -7.097 5.305 -2.089 1.00 94.62 87 PRO A N 1
ATOM 680 C CA . PRO A 1 87 ? -7.801 4.082 -1.7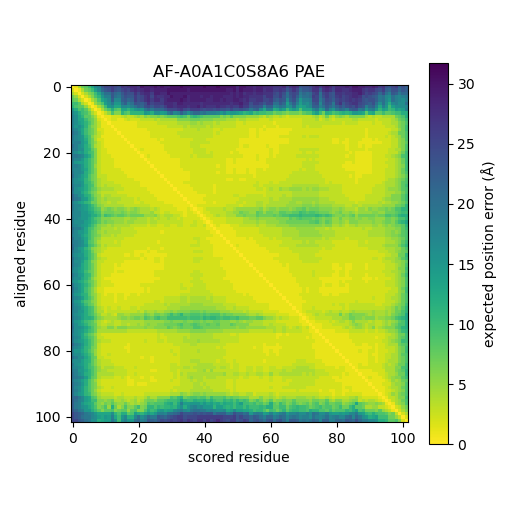12 1.00 94.62 87 PRO A CA 1
ATOM 681 C C . PRO A 1 87 ? -8.262 3.328 -2.967 1.00 94.62 87 PRO A C 1
ATOM 683 O O . PRO A 1 87 ? -9.068 3.828 -3.748 1.00 94.62 87 PRO A O 1
ATOM 686 N N . GLY A 1 88 ? -7.714 2.132 -3.195 1.00 94.12 88 GLY A N 1
ATOM 687 C CA . GLY A 1 88 ? -7.981 1.340 -4.401 1.00 94.12 88 GLY A CA 1
ATOM 688 C C . GLY A 1 88 ? -7.059 1.621 -5.598 1.00 94.12 88 GLY A C 1
ATOM 689 O O . GLY A 1 88 ? -7.093 0.876 -6.581 1.00 94.12 88 GLY A O 1
ATOM 690 N N . GLY A 1 89 ? -6.200 2.640 -5.528 1.00 95.31 89 GLY A N 1
ATOM 691 C CA . GLY A 1 89 ? -5.309 3.040 -6.615 1.00 95.31 89 GLY A CA 1
ATOM 692 C C . GLY A 1 89 ? -4.255 1.985 -6.949 1.00 95.31 89 GLY A C 1
ATOM 693 O O . GLY A 1 89 ? -4.063 1.686 -8.128 1.00 95.31 89 GLY A O 1
ATOM 694 N N . THR A 1 90 ? -3.650 1.335 -5.949 1.00 95.06 90 THR A N 1
ATOM 695 C CA . THR A 1 90 ? -2.708 0.217 -6.158 1.00 95.06 90 THR A CA 1
ATOM 696 C C . THR A 1 90 ? -3.342 -0.922 -6.963 1.00 95.06 90 THR A C 1
ATOM 698 O O . THR A 1 90 ? -2.735 -1.438 -7.904 1.00 95.06 90 THR A O 1
ATOM 701 N N . PHE A 1 91 ? -4.600 -1.274 -6.673 1.00 95.00 91 PHE A N 1
ATOM 702 C CA . PHE A 1 91 ? -5.327 -2.297 -7.430 1.00 95.00 91 PHE A CA 1
ATOM 703 C C . PHE A 1 91 ? -5.660 -1.848 -8.847 1.00 95.00 91 PHE A C 1
ATOM 705 O O . PHE A 1 91 ? -5.566 -2.653 -9.770 1.00 95.00 91 PHE A O 1
ATOM 712 N N . TRP A 1 92 ? -6.042 -0.584 -9.036 1.00 93.94 92 TRP A N 1
ATOM 713 C CA . TRP A 1 92 ? -6.306 -0.035 -10.364 1.00 93.94 92 TRP A CA 1
ATOM 714 C C . TRP A 1 92 ? -5.044 -0.071 -11.230 1.00 93.94 92 TRP A C 1
ATOM 716 O O . TRP A 1 92 ? -5.073 -0.590 -12.348 1.00 93.94 92 TRP A O 1
ATOM 726 N N . TYR A 1 93 ? -3.921 0.390 -10.677 1.00 93.94 93 TYR A N 1
ATOM 727 C CA . TYR A 1 93 ? -2.637 0.455 -11.368 1.00 93.94 93 TYR A CA 1
ATOM 728 C C . TYR A 1 93 ? -2.094 -0.937 -11.722 1.00 93.94 93 TYR A C 1
ATOM 730 O O . TYR A 1 93 ? -1.603 -1.154 -12.829 1.00 93.94 93 TYR A O 1
ATOM 738 N N . PHE A 1 94 ? -2.258 -1.916 -10.824 1.00 91.25 94 PHE A N 1
ATOM 739 C CA . PHE A 1 94 ? -1.779 -3.289 -11.009 1.00 91.25 94 PHE A CA 1
ATOM 740 C C . PHE A 1 94 ? -2.869 -4.311 -11.361 1.00 91.25 94 PHE A C 1
ATOM 742 O O . PHE A 1 94 ? -2.651 -5.519 -11.254 1.00 91.25 94 PHE A O 1
ATOM 749 N N . ARG A 1 95 ? -4.037 -3.882 -11.851 1.00 87.88 95 ARG A N 1
ATOM 750 C CA . ARG A 1 95 ? -5.181 -4.779 -12.115 1.00 87.88 95 ARG A CA 1
ATOM 751 C C . ARG A 1 95 ? -4.811 -5.971 -13.000 1.00 87.88 95 ARG A C 1
ATOM 753 O O . ARG A 1 95 ? -5.161 -7.117 -12.702 1.00 87.88 95 ARG A O 1
ATOM 760 N N . ARG A 1 96 ? -4.096 -5.707 -14.100 1.00 79.06 96 ARG A N 1
ATOM 761 C CA . ARG A 1 96 ? -3.734 -6.734 -15.093 1.00 79.06 96 ARG A CA 1
ATOM 762 C C . ARG A 1 96 ? -2.595 -7.635 -14.615 1.00 79.06 96 ARG A C 1
ATOM 764 O O . ARG A 1 96 ? -2.565 -8.807 -14.974 1.00 79.06 96 ARG A O 1
ATOM 771 N N . SER A 1 97 ? -1.695 -7.125 -13.781 1.00 79.31 97 SER A N 1
ATOM 772 C CA . SER A 1 97 ? -0.552 -7.883 -13.269 1.00 79.31 97 SER A CA 1
ATOM 773 C C . SER A 1 97 ? -0.895 -8.712 -12.026 1.00 79.31 97 SER A C 1
ATOM 775 O O . SER A 1 97 ? -0.388 -9.821 -11.876 1.00 79.31 97 SER A O 1
ATOM 777 N N . ILE A 1 98 ? -1.812 -8.244 -11.175 1.00 73.38 98 ILE A N 1
ATOM 778 C CA . ILE A 1 98 ? -2.339 -8.998 -10.027 1.00 73.38 98 ILE A CA 1
ATOM 779 C C . ILE A 1 98 ? -3.182 -10.189 -10.495 1.00 73.38 98 ILE A C 1
ATOM 781 O O . ILE A 1 98 ? -3.004 -11.294 -9.986 1.00 73.38 98 ILE A O 1
ATOM 785 N N . THR A 1 99 ? -4.042 -9.993 -11.498 1.00 67.31 99 THR A N 1
ATOM 786 C CA . THR A 1 99 ? -4.991 -11.025 -11.963 1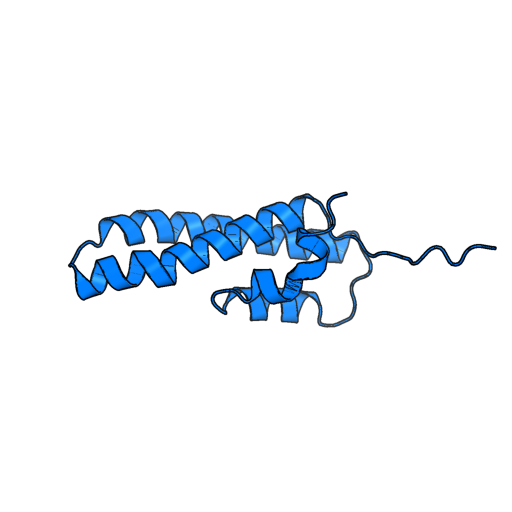.00 67.31 99 THR A CA 1
ATOM 787 C C . THR A 1 99 ? -4.325 -12.108 -12.816 1.00 67.31 99 THR A C 1
ATOM 789 O O . THR A 1 99 ? -4.811 -13.233 -12.889 1.00 67.31 99 THR A O 1
ATOM 792 N N . SER A 1 100 ? -3.183 -11.817 -13.441 1.00 56.47 100 SER A N 1
ATOM 793 C CA . SER A 1 100 ? -2.567 -12.731 -14.405 1.00 56.47 100 SER A CA 1
ATOM 794 C C . SER A 1 100 ? -1.680 -13.819 -13.789 1.00 56.47 100 SER A C 1
ATOM 796 O O . SER A 1 100 ? -0.547 -14.019 -14.217 1.00 56.47 100 SER A O 1
ATOM 798 N N . GLY A 1 101 ? -2.190 -14.528 -12.787 1.00 52.84 101 GLY A N 1
ATOM 799 C CA . GLY A 1 101 ? -1.618 -15.790 -12.322 1.00 52.84 101 GLY A CA 1
ATOM 800 C C . GLY A 1 101 ? -2.424 -16.982 -12.823 1.00 52.84 101 GLY A C 1
ATOM 801 O O . GLY A 1 101 ? -3.074 -17.613 -11.998 1.00 52.84 101 GLY A O 1
ATOM 802 N N . ARG A 1 102 ? -2.413 -17.244 -14.136 1.00 37.69 102 ARG A N 1
ATOM 803 C CA . ARG A 1 102 ? -2.694 -18.541 -14.773 1.00 37.69 102 ARG A CA 1
ATOM 804 C C . ARG A 1 102 ? -1.928 -18.607 -16.083 1.00 37.69 102 ARG A C 1
ATOM 806 O O . ARG A 1 102 ? -1.909 -17.558 -16.768 1.00 37.69 102 ARG A O 1
#